Protein AF-N6YMH3-F1 (afdb_monomer_lite)

Foldseek 3Di:
DVVVVVVVVVVVVVVVVLLVVLQVVCVVVVHSVCSVVSVVVVLVVCVVPDDAQDWDDDPNDIDGD

InterPro domains:
  IPR008309 Probable chaperone-like protein YdbL [PF07027] (4-65)

Structure (mmCIF, N/CA/C/O backbone):
data_AF-N6YMH3-F1
#
_entry.id   AF-N6YMH3-F1
#
loop_
_atom_site.group_PDB
_atom_site.id
_atom_site.type_symbol
_atom_site.label_atom_id
_atom_site.label_alt_id
_atom_site.label_comp_id
_atom_site.label_asym_id
_atom_site.label_entity_id
_atom_site.label_seq_id
_atom_site.pdbx_PDB_ins_code
_atom_site.Cartn_x
_atom_site.Cartn_y
_atom_site.Cartn_z
_atom_site.occupancy
_atom_site.B_iso_or_equiv
_atom_site.auth_seq_id
_atom_site.auth_comp_id
_atom_site.auth_asym_id
_atom_site.auth_atom_id
_atom_site.pdbx_PDB_model_num
ATOM 1 N N . LEU A 1 1 ? -4.560 18.405 17.745 1.00 81.31 1 LEU A N 1
ATOM 2 C CA . LEU A 1 1 ? -4.040 18.869 16.431 1.00 81.31 1 LEU A CA 1
ATOM 3 C C . LEU A 1 1 ? -2.685 18.242 16.084 1.00 81.31 1 LEU A C 1
ATOM 5 O O . LEU A 1 1 ? -2.590 17.652 15.017 1.00 81.31 1 LEU A O 1
ATOM 9 N N . ALA A 1 2 ? -1.687 18.270 16.977 1.00 92.38 2 ALA A N 1
ATOM 10 C CA . ALA A 1 2 ? -0.357 17.688 16.725 1.00 92.38 2 ALA A CA 1
ATOM 11 C C . ALA A 1 2 ? -0.366 16.189 16.345 1.00 92.38 2 ALA A C 1
ATOM 13 O O . ALA A 1 2 ? 0.249 15.814 15.353 1.00 92.38 2 ALA A O 1
ATOM 14 N N . GLN A 1 3 ? -1.129 15.347 17.054 1.00 95.31 3 GLN A N 1
ATOM 15 C CA . GLN A 1 3 ? -1.230 13.906 16.746 1.00 95.31 3 GLN A CA 1
ATOM 16 C C . GLN A 1 3 ? -1.750 13.634 15.324 1.00 95.31 3 GLN A C 1
ATOM 18 O O . GLN A 1 3 ? -1.252 12.752 14.635 1.00 95.31 3 GLN A O 1
ATOM 23 N N . ARG A 1 4 ? -2.718 14.430 14.843 1.00 96.12 4 ARG A N 1
ATOM 24 C CA . ARG A 1 4 ? -3.236 14.312 13.471 1.00 96.12 4 ARG A CA 1
ATOM 25 C C . ARG A 1 4 ? -2.177 14.693 12.437 1.00 96.12 4 ARG A C 1
ATOM 27 O O . ARG A 1 4 ? -2.077 14.037 11.410 1.00 96.12 4 ARG A O 1
ATOM 34 N N . ALA A 1 5 ? -1.385 15.730 12.706 1.00 97.12 5 ALA A N 1
ATOM 35 C CA . ALA A 1 5 ? -0.294 16.127 11.820 1.00 97.12 5 ALA A CA 1
ATOM 36 C C . ALA A 1 5 ? 0.791 15.040 11.740 1.00 97.12 5 ALA A C 1
ATOM 38 O O . ALA A 1 5 ? 1.230 14.702 10.645 1.00 97.12 5 ALA A O 1
ATOM 39 N N . GLN A 1 6 ? 1.152 14.440 12.878 1.00 97.25 6 GLN A N 1
ATOM 40 C CA . GLN A 1 6 ? 2.081 13.306 12.931 1.00 97.25 6 GLN A CA 1
ATOM 41 C C . GLN A 1 6 ? 1.548 12.099 12.150 1.00 97.25 6 GLN A C 1
ATOM 43 O O . GLN A 1 6 ? 2.272 11.537 11.333 1.00 97.25 6 GLN A O 1
ATOM 48 N N . ALA A 1 7 ? 0.271 11.748 12.334 1.00 97.25 7 ALA A N 1
ATOM 49 C CA . ALA A 1 7 ? -0.366 10.672 11.580 1.00 97.25 7 ALA A CA 1
ATOM 50 C C . ALA A 1 7 ? -0.358 10.947 10.067 1.00 97.25 7 ALA A C 1
ATOM 52 O O . ALA A 1 7 ? 0.002 10.073 9.285 1.00 97.25 7 ALA A O 1
ATOM 53 N N . ASN A 1 8 ? -0.685 12.172 9.645 1.00 97.62 8 ASN A N 1
ATOM 54 C CA . ASN A 1 8 ? -0.644 12.555 8.234 1.00 97.62 8 ASN A CA 1
ATOM 55 C C . ASN A 1 8 ? 0.772 12.456 7.647 1.00 97.62 8 ASN A C 1
ATOM 57 O O . ASN A 1 8 ? 0.925 11.994 6.519 1.00 97.62 8 ASN A O 1
ATOM 61 N N . ALA A 1 9 ? 1.798 12.871 8.397 1.00 97.75 9 ALA A N 1
ATOM 62 C CA . ALA A 1 9 ? 3.188 12.772 7.962 1.00 97.75 9 ALA A CA 1
ATOM 63 C C . ALA A 1 9 ? 3.629 11.309 7.804 1.00 97.75 9 ALA A C 1
ATOM 65 O O . ALA A 1 9 ? 4.222 10.961 6.785 1.00 97.75 9 ALA A O 1
ATOM 66 N N . ALA A 1 10 ? 3.272 10.445 8.759 1.00 98.44 10 ALA A N 1
ATOM 67 C CA . ALA A 1 10 ? 3.546 9.012 8.675 1.00 98.44 10 ALA A CA 1
ATOM 68 C C . ALA A 1 10 ? 2.854 8.372 7.459 1.00 98.44 10 ALA A C 1
ATOM 70 O O . ALA A 1 10 ? 3.489 7.660 6.688 1.00 98.44 10 ALA A O 1
ATOM 71 N N . VAL A 1 11 ? 1.574 8.691 7.230 1.00 97.44 11 VAL A N 1
ATOM 72 C CA . VAL A 1 11 ? 0.828 8.218 6.051 1.00 97.44 11 VAL A CA 1
ATOM 73 C C . VAL A 1 11 ? 1.471 8.702 4.748 1.00 97.44 11 VAL A C 1
ATOM 75 O O . VAL A 1 11 ? 1.550 7.943 3.785 1.00 97.44 11 VAL A O 1
ATOM 78 N N . ALA A 1 12 ? 1.939 9.951 4.693 1.00 98.44 12 ALA A N 1
ATOM 79 C CA . ALA A 1 12 ? 2.606 10.488 3.511 1.00 98.44 12 ALA A CA 1
ATOM 80 C C . ALA A 1 12 ? 3.938 9.776 3.219 1.00 98.44 12 ALA A C 1
ATOM 82 O O . ALA A 1 12 ? 4.183 9.424 2.065 1.00 98.44 12 ALA A O 1
ATOM 83 N N . ALA A 1 13 ? 4.754 9.528 4.248 1.00 98.69 13 ALA A N 1
ATOM 84 C CA . ALA A 1 13 ? 6.018 8.804 4.120 1.00 98.69 13 ALA A CA 1
ATOM 85 C C . ALA A 1 13 ? 5.798 7.369 3.611 1.00 98.69 13 ALA A C 1
ATOM 87 O O . ALA A 1 13 ? 6.338 6.996 2.574 1.00 98.69 13 ALA A O 1
ATOM 88 N N . GLU A 1 14 ? 4.894 6.617 4.242 1.00 98.31 14 GLU A N 1
ATOM 89 C CA . GLU A 1 14 ? 4.548 5.249 3.826 1.00 98.31 14 GLU A CA 1
ATOM 90 C C . GLU A 1 14 ? 4.021 5.181 2.384 1.00 98.31 14 GLU A C 1
ATOM 92 O O . GLU A 1 14 ? 4.316 4.248 1.634 1.00 98.31 14 GLU A O 1
ATOM 97 N N . ASN A 1 15 ? 3.236 6.176 1.961 1.00 97.44 15 ASN A N 1
ATOM 98 C CA . ASN A 1 15 ? 2.751 6.247 0.584 1.00 97.44 15 ASN A CA 1
ATOM 99 C C . ASN A 1 15 ? 3.887 6.500 -0.419 1.00 97.44 15 ASN A C 1
ATOM 101 O O . ASN A 1 15 ? 3.855 5.933 -1.515 1.00 97.44 15 ASN A O 1
ATOM 105 N N . ALA A 1 16 ? 4.878 7.323 -0.063 1.00 98.62 16 ALA A N 1
ATOM 106 C CA . ALA A 1 16 ? 6.055 7.561 -0.895 1.00 98.62 16 ALA A CA 1
ATOM 1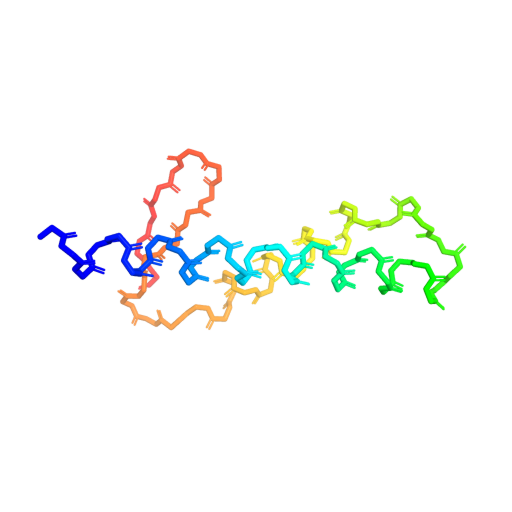07 C C . ALA A 1 16 ? 6.917 6.294 -1.015 1.00 98.62 16 ALA A C 1
ATOM 109 O O . ALA A 1 16 ? 7.286 5.909 -2.129 1.00 98.62 16 ALA A O 1
ATOM 110 N N . ASP A 1 17 ? 7.142 5.597 0.099 1.00 98.69 17 ASP A N 1
ATOM 111 C CA . ASP A 1 17 ? 7.903 4.346 0.134 1.00 98.69 17 ASP A CA 1
ATOM 112 C C . ASP A 1 17 ? 7.222 3.252 -0.695 1.00 98.69 17 ASP A C 1
ATOM 114 O O . ASP A 1 17 ? 7.865 2.574 -1.499 1.00 98.69 17 ASP A O 1
ATOM 118 N N . ARG A 1 18 ? 5.892 3.122 -0.598 1.00 97.94 18 ARG A N 1
ATOM 119 C CA . ARG A 1 18 ? 5.120 2.181 -1.428 1.00 97.94 18 ARG A CA 1
ATOM 120 C C . ARG A 1 18 ? 5.195 2.511 -2.914 1.00 97.94 18 ARG A C 1
ATOM 122 O O . ARG A 1 18 ? 5.329 1.597 -3.723 1.00 97.94 18 ARG A O 1
ATOM 129 N N . ALA A 1 19 ? 5.121 3.789 -3.286 1.00 98.25 19 ALA A N 1
ATOM 130 C CA . ALA A 1 19 ? 5.272 4.199 -4.680 1.00 98.25 19 ALA A CA 1
ATOM 131 C C . ALA A 1 19 ? 6.669 3.851 -5.220 1.00 98.25 19 ALA A C 1
ATOM 133 O O . ALA A 1 19 ? 6.788 3.327 -6.328 1.00 98.25 19 ALA A O 1
ATOM 134 N N . ALA A 1 20 ? 7.719 4.074 -4.422 1.00 98.62 20 ALA A N 1
ATOM 135 C CA . ALA A 1 20 ? 9.069 3.652 -4.775 1.00 98.62 20 ALA A CA 1
ATOM 136 C C . ALA A 1 20 ? 9.167 2.128 -4.931 1.00 98.62 20 ALA A C 1
ATOM 138 O O . ALA A 1 20 ? 9.663 1.655 -5.951 1.00 98.62 20 ALA A O 1
ATOM 139 N N . LEU A 1 21 ? 8.617 1.365 -3.984 1.00 98.50 21 LEU A N 1
ATOM 140 C CA . LEU A 1 21 ? 8.592 -0.095 -4.036 1.00 98.50 21 LEU A CA 1
ATOM 141 C C . LEU A 1 21 ? 7.932 -0.622 -5.319 1.00 98.50 21 LEU A C 1
ATOM 143 O O . LEU A 1 21 ? 8.503 -1.482 -5.982 1.00 98.50 21 LEU A O 1
ATOM 147 N N . TYR A 1 22 ? 6.752 -0.119 -5.693 1.00 98.56 22 TYR A N 1
ATOM 148 C CA . TYR A 1 22 ? 6.051 -0.600 -6.892 1.00 98.56 22 TYR A CA 1
ATOM 149 C C . TYR A 1 22 ? 6.834 -0.326 -8.175 1.00 98.56 22 TYR A C 1
ATOM 151 O O . TYR A 1 22 ? 6.897 -1.195 -9.047 1.00 98.56 22 TYR A O 1
ATOM 159 N N . ARG A 1 23 ? 7.478 0.842 -8.267 1.00 98.56 23 ARG A N 1
ATOM 160 C CA . ARG A 1 23 ? 8.356 1.181 -9.389 1.00 98.56 23 ARG A CA 1
ATOM 161 C C . ARG A 1 23 ? 9.555 0.242 -9.474 1.00 98.56 23 ARG A C 1
ATOM 163 O O . ARG A 1 23 ? 9.867 -0.250 -10.556 1.00 98.56 23 ARG A O 1
ATOM 170 N N . GLU A 1 24 ? 10.222 -0.023 -8.352 1.00 98.69 24 GLU A N 1
ATOM 171 C CA . GLU A 1 24 ? 11.392 -0.905 -8.350 1.00 98.69 24 GLU A CA 1
ATOM 172 C C . GLU A 1 24 ? 11.010 -2.367 -8.621 1.00 98.69 24 GLU A C 1
ATOM 174 O O . GLU A 1 24 ? 11.728 -3.048 -9.347 1.00 98.69 24 GLU A O 1
ATOM 179 N N . ILE A 1 25 ? 9.843 -2.834 -8.158 1.00 98.38 25 ILE A N 1
ATOM 180 C CA . ILE A 1 25 ? 9.301 -4.146 -8.549 1.00 98.38 25 ILE A CA 1
ATOM 181 C C 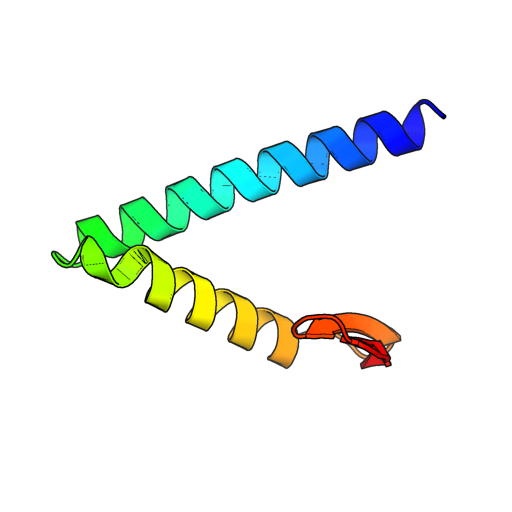. ILE A 1 25 ? 9.100 -4.208 -10.069 1.00 98.38 25 ILE A C 1
ATOM 183 O O . ILE A 1 25 ? 9.556 -5.158 -10.701 1.00 98.38 25 ILE A O 1
ATOM 187 N N . ALA A 1 26 ? 8.451 -3.209 -10.669 1.00 98.62 26 ALA A N 1
ATOM 188 C CA . ALA A 1 26 ? 8.204 -3.165 -12.111 1.00 98.62 26 ALA A CA 1
ATOM 189 C C . ALA A 1 26 ? 9.521 -3.206 -12.915 1.00 98.62 26 ALA A C 1
ATOM 191 O O . ALA A 1 26 ? 9.690 -4.028 -13.818 1.00 98.62 26 ALA A O 1
ATOM 192 N N . ARG A 1 27 ? 10.506 -2.393 -12.512 1.00 98.56 27 ARG A N 1
ATOM 193 C CA . ARG A 1 27 ? 11.850 -2.364 -13.115 1.00 98.56 27 ARG A CA 1
ATOM 194 C C . ARG A 1 27 ? 12.602 -3.681 -12.962 1.00 98.56 27 ARG A C 1
ATOM 196 O O . ARG A 1 27 ? 13.171 -4.159 -13.937 1.00 98.56 27 ARG A O 1
ATOM 203 N N . ALA A 1 28 ? 12.583 -4.280 -11.771 1.00 98.56 28 ALA A N 1
ATOM 204 C CA . ALA A 1 28 ? 13.246 -5.555 -11.499 1.00 98.56 28 ALA A CA 1
ATOM 205 C C . ALA A 1 28 ? 12.665 -6.710 -12.332 1.00 98.56 28 ALA A C 1
ATOM 207 O O . ALA A 1 28 ? 13.367 -7.676 -12.612 1.00 98.56 28 ALA A O 1
ATOM 208 N N . ASN A 1 29 ? 11.405 -6.592 -12.760 1.00 98.06 29 ASN A N 1
ATOM 209 C CA . ASN A 1 29 ? 10.758 -7.541 -13.666 1.00 98.06 29 ASN A CA 1
ATOM 210 C C . ASN A 1 29 ? 10.957 -7.205 -15.157 1.00 98.06 29 ASN A C 1
ATOM 212 O O . ASN A 1 29 ? 10.404 -7.896 -16.002 1.00 98.06 29 ASN A O 1
ATOM 216 N N . GLY A 1 30 ? 11.723 -6.164 -15.503 1.00 98.44 30 GLY A N 1
ATOM 217 C CA . GLY A 1 30 ? 11.956 -5.758 -16.895 1.00 98.44 30 GLY A CA 1
ATOM 218 C C . GLY A 1 30 ? 10.782 -5.030 -17.556 1.00 98.44 30 GLY A C 1
ATOM 219 O O . GLY A 1 30 ? 10.838 -4.765 -18.752 1.00 98.44 30 GLY A O 1
ATOM 220 N N . HIS A 1 31 ? 9.757 -4.666 -16.782 1.00 98.44 31 HIS A N 1
ATOM 221 C CA . HIS A 1 31 ? 8.522 -4.054 -17.268 1.00 98.44 31 HIS A CA 1
ATOM 222 C C . HIS A 1 31 ? 8.175 -2.792 -16.462 1.00 98.44 31 HIS A C 1
ATOM 224 O O . HIS A 1 31 ? 7.272 -2.823 -15.621 1.00 98.44 31 HIS A O 1
ATOM 230 N N . PRO A 1 32 ? 8.886 -1.662 -16.654 1.00 98.00 32 PRO A N 1
ATOM 231 C CA . PRO A 1 32 ? 8.602 -0.412 -15.943 1.00 98.00 32 PRO A CA 1
ATOM 232 C C . PRO A 1 32 ? 7.152 0.077 -16.105 1.00 98.00 32 PRO A C 1
ATOM 234 O O . PRO A 1 32 ? 6.608 0.714 -15.205 1.00 98.00 32 PRO A O 1
ATOM 237 N N . GLU A 1 33 ? 6.505 -0.250 -17.224 1.00 98.31 33 GLU A N 1
ATOM 238 C CA . GLU A 1 33 ? 5.106 0.065 -17.514 1.00 98.31 33 GLU A CA 1
ATOM 239 C C . GLU A 1 33 ? 4.112 -0.636 -16.574 1.00 98.31 33 GLU A C 1
ATOM 241 O O . GLU A 1 33 ? 2.959 -0.214 -16.463 1.00 98.31 33 GLU A O 1
ATOM 246 N N . TRP A 1 34 ? 4.545 -1.672 -15.849 1.00 98.56 34 TRP A N 1
ATOM 247 C CA . TRP A 1 34 ? 3.699 -2.395 -14.901 1.00 98.56 34 TRP A CA 1
ATOM 248 C C . TRP A 1 34 ? 3.515 -1.687 -13.561 1.00 98.56 34 TRP A C 1
ATOM 250 O O . TRP A 1 34 ? 2.736 -2.177 -12.749 1.00 98.56 34 TRP A O 1
ATOM 260 N N . GLU A 1 35 ? 4.156 -0.546 -13.291 1.00 98.31 35 GLU A N 1
ATOM 261 C CA . GLU A 1 35 ? 4.057 0.127 -11.982 1.00 98.31 35 GLU A CA 1
ATOM 262 C C . GLU A 1 35 ? 2.595 0.314 -11.518 1.00 98.31 35 GLU A C 1
ATOM 264 O O . GLU A 1 35 ? 2.243 -0.012 -10.378 1.00 98.31 35 GLU A O 1
ATOM 269 N N . ALA A 1 36 ? 1.715 0.765 -12.419 1.00 97.56 36 ALA A N 1
ATOM 270 C CA . ALA A 1 36 ? 0.295 0.949 -12.123 1.00 97.56 36 ALA A CA 1
ATOM 271 C C . ALA A 1 36 ? -0.434 -0.382 -11.848 1.00 97.56 36 ALA A C 1
ATOM 273 O O . ALA A 1 36 ? -1.282 -0.453 -10.953 1.00 97.56 36 ALA A O 1
ATOM 274 N N . GLU A 1 37 ? -0.090 -1.440 -12.584 1.00 98.25 37 GLU A N 1
ATOM 275 C CA . GLU A 1 37 ? -0.648 -2.786 -12.415 1.00 98.25 37 GLU A CA 1
ATOM 276 C C . GLU A 1 37 ? -0.217 -3.416 -11.088 1.00 98.25 37 GLU A C 1
ATOM 278 O O . GLU A 1 37 ? -1.040 -3.955 -10.342 1.00 98.25 37 GLU A O 1
ATOM 283 N N . VAL A 1 38 ? 1.070 -3.291 -10.759 1.00 98.12 38 VAL A N 1
ATOM 284 C CA . VAL A 1 38 ? 1.661 -3.750 -9.500 1.00 98.12 38 VAL A CA 1
ATOM 285 C C . VAL A 1 38 ? 0.943 -3.072 -8.338 1.00 98.12 38 VAL A C 1
ATOM 287 O O . VAL A 1 38 ? 0.405 -3.754 -7.461 1.00 98.12 38 VAL A O 1
ATOM 290 N N . ARG A 1 39 ? 0.831 -1.737 -8.367 1.00 97.62 39 ARG A N 1
ATOM 291 C CA . ARG A 1 39 ? 0.096 -0.973 -7.350 1.00 97.62 39 ARG A CA 1
ATOM 292 C C . ARG A 1 39 ? -1.346 -1.460 -7.198 1.00 97.62 39 ARG A C 1
ATOM 294 O O . ARG A 1 39 ? -1.802 -1.648 -6.069 1.00 97.62 39 ARG A O 1
ATOM 301 N N . ARG A 1 40 ? -2.064 -1.666 -8.308 1.00 96.56 40 ARG A N 1
ATOM 302 C CA . ARG A 1 40 ? -3.458 -2.138 -8.289 1.00 96.56 40 ARG A CA 1
ATOM 303 C C . ARG A 1 40 ? -3.575 -3.527 -7.668 1.00 96.56 40 ARG A C 1
ATOM 305 O O . ARG A 1 40 ? -4.440 -3.744 -6.823 1.00 96.56 40 ARG A O 1
ATOM 312 N N . THR A 1 41 ? -2.671 -4.435 -8.025 1.00 96.81 41 THR A N 1
ATOM 313 C CA . THR A 1 41 ? -2.633 -5.799 -7.490 1.00 96.81 41 THR A CA 1
ATOM 314 C C . THR A 1 41 ? -2.412 -5.798 -5.979 1.00 96.81 41 THR A C 1
ATOM 316 O O . THR A 1 41 ? -3.163 -6.443 -5.246 1.00 96.81 41 THR A O 1
ATOM 319 N N . PHE A 1 42 ? -1.434 -5.036 -5.480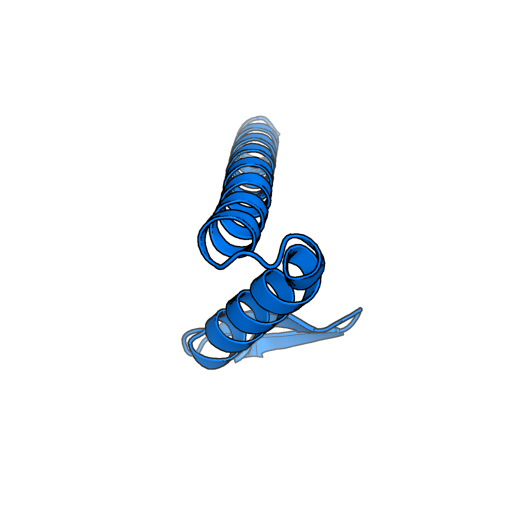 1.00 96.31 42 PHE A N 1
ATOM 320 C CA . PHE A 1 42 ? -1.193 -4.925 -4.039 1.00 96.31 42 PHE A CA 1
ATOM 321 C C . PHE A 1 42 ? -2.372 -4.284 -3.297 1.00 96.31 42 PHE A C 1
ATOM 323 O O . PHE A 1 42 ? -2.753 -4.779 -2.236 1.00 96.31 42 PHE A O 1
ATOM 330 N N . ALA A 1 43 ? -2.980 -3.232 -3.857 1.00 95.12 43 ALA A N 1
ATOM 331 C CA . ALA A 1 43 ? -4.154 -2.590 -3.270 1.00 95.12 43 ALA A CA 1
ATOM 332 C C . ALA A 1 43 ? -5.339 -3.562 -3.151 1.00 95.12 43 ALA A C 1
ATOM 334 O O . ALA A 1 43 ? -5.920 -3.682 -2.072 1.00 95.12 43 ALA A O 1
ATOM 335 N N . GLN A 1 44 ? -5.642 -4.317 -4.214 1.00 95.25 44 GLN A N 1
ATOM 336 C CA . GLN A 1 44 ? -6.702 -5.328 -4.193 1.00 95.25 44 GLN A CA 1
ATOM 337 C C . GLN A 1 44 ? -6.429 -6.393 -3.126 1.00 95.25 44 GLN A C 1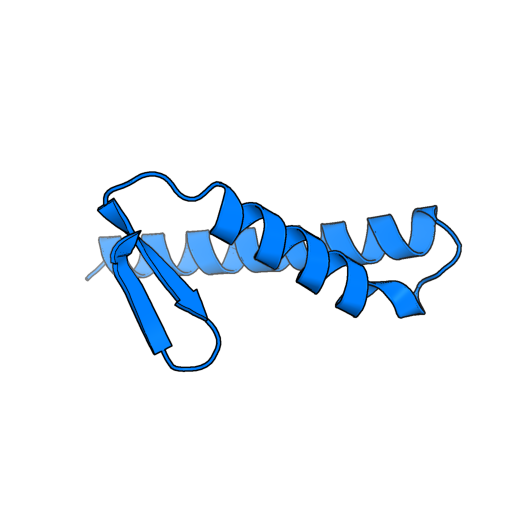
ATOM 339 O O . GLN A 1 44 ? -7.273 -6.653 -2.273 1.00 95.25 44 GLN A O 1
ATOM 344 N N . ARG A 1 45 ? -5.210 -6.948 -3.101 1.00 96.31 45 ARG A N 1
ATOM 345 C CA . ARG A 1 45 ? -4.814 -7.963 -2.113 1.00 96.31 45 ARG A CA 1
ATOM 346 C C . ARG A 1 45 ? -4.861 -7.448 -0.675 1.00 96.31 45 ARG A C 1
ATOM 348 O O . ARG A 1 45 ? -5.112 -8.239 0.232 1.00 96.31 45 ARG A O 1
ATOM 355 N N . TRP A 1 46 ? -4.593 -6.163 -0.449 1.00 94.75 46 TRP A N 1
ATOM 356 C CA . TRP A 1 46 ? -4.724 -5.547 0.870 1.00 94.75 46 TRP A CA 1
ATOM 357 C C . TRP A 1 46 ? -6.194 -5.447 1.289 1.00 94.75 46 TRP A C 1
ATOM 359 O O . TRP A 1 46 ? -6.531 -5.870 2.393 1.00 94.75 46 TRP A O 1
ATOM 369 N N . VAL A 1 47 ? -7.077 -4.983 0.397 1.00 94.50 47 VAL A N 1
ATOM 370 C CA . VAL A 1 47 ? -8.528 -4.930 0.652 1.00 94.50 47 VAL A CA 1
ATOM 371 C C . VAL A 1 47 ? -9.098 -6.329 0.900 1.00 94.50 47 VAL A C 1
ATOM 373 O O . VAL A 1 47 ? -9.924 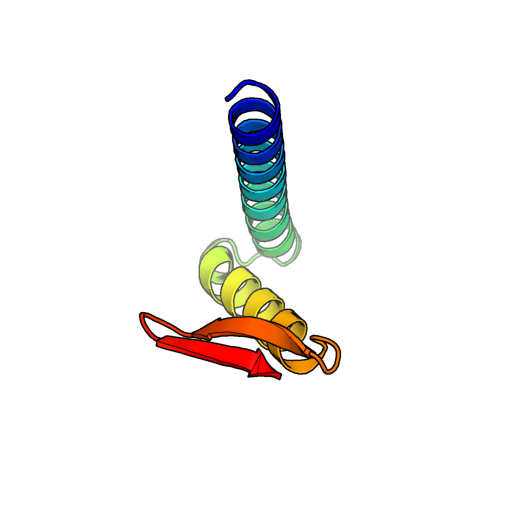-6.499 1.794 1.00 94.50 47 VAL A O 1
ATOM 376 N N . ASP A 1 48 ? -8.654 -7.342 0.158 1.00 94.81 48 ASP A N 1
ATOM 377 C CA . ASP A 1 48 ? -9.103 -8.730 0.336 1.00 94.81 48 ASP A CA 1
ATOM 378 C C . ASP A 1 48 ? -8.706 -9.306 1.702 1.00 94.81 48 ASP A C 1
ATOM 380 O O . ASP A 1 48 ? -9.430 -10.128 2.258 1.00 94.81 48 ASP A O 1
ATOM 384 N N . ARG A 1 49 ? -7.568 -8.865 2.254 1.00 96.25 49 ARG A N 1
ATOM 385 C CA . ARG A 1 49 ? -7.024 -9.323 3.545 1.00 96.25 49 ARG A CA 1
ATOM 386 C C . ARG A 1 49 ? -7.368 -8.415 4.727 1.00 96.25 49 ARG A C 1
ATOM 388 O O . ARG A 1 49 ? -6.938 -8.696 5.850 1.00 96.25 49 ARG A O 1
ATOM 395 N N . ALA A 1 50 ? -8.098 -7.329 4.490 1.00 96.81 50 ALA A N 1
ATOM 396 C CA . ALA A 1 50 ? -8.533 -6.428 5.545 1.00 96.81 50 ALA A CA 1
ATOM 397 C C . ALA A 1 50 ? -9.389 -7.194 6.566 1.00 96.81 50 ALA A C 1
ATOM 399 O O . ALA A 1 50 ? -10.274 -7.968 6.203 1.00 96.81 50 ALA A O 1
ATOM 400 N N . GLN A 1 51 ? -9.076 -7.005 7.846 1.00 97.50 51 GLN A N 1
ATOM 401 C CA . GLN A 1 51 ? -9.706 -7.756 8.928 1.00 97.50 51 GLN A CA 1
ATOM 402 C C . GLN A 1 51 ? -11.154 -7.295 9.158 1.00 97.50 51 GLN A C 1
ATOM 404 O O . GLN A 1 51 ? -11.470 -6.131 8.877 1.00 97.50 51 GLN A O 1
ATOM 409 N N . PRO A 1 52 ? -12.023 -8.159 9.718 1.00 97.12 52 PRO A N 1
ATOM 410 C CA . PRO A 1 52 ? -13.361 -7.755 10.128 1.00 97.12 52 PRO A CA 1
ATOM 411 C C . PRO A 1 52 ? -13.325 -6.492 10.993 1.00 97.12 52 PRO A C 1
ATOM 413 O O . PRO A 1 52 ? -12.516 -6.357 11.915 1.00 97.12 52 PRO A O 1
ATOM 416 N N . GLY A 1 53 ? -14.201 -5.545 10.680 1.00 96.81 53 GLY A N 1
ATOM 417 C CA . GLY A 1 53 ? -14.314 -4.269 11.369 1.00 96.81 53 GLY A CA 1
ATOM 418 C C . GLY A 1 53 ? -13.431 -3.147 10.818 1.00 96.81 53 GLY A C 1
ATOM 419 O O . GLY A 1 53 ? -13.621 -2.007 11.254 1.00 96.81 53 GLY A O 1
ATOM 420 N N . TRP A 1 54 ? -12.522 -3.417 9.875 1.00 97.38 54 TRP A N 1
ATOM 421 C CA . TRP A 1 54 ? -11.721 -2.384 9.208 1.00 97.38 54 TRP A CA 1
ATOM 422 C C . TRP A 1 54 ? -12.548 -1.600 8.190 1.00 97.38 54 TRP A C 1
ATOM 424 O O . TRP A 1 54 ? -13.400 -2.156 7.502 1.00 97.38 54 TRP A O 1
ATOM 434 N N . TRP A 1 55 ? -12.257 -0.308 8.054 1.00 96.56 55 TRP A N 1
ATOM 435 C CA . TRP A 1 55 ? -12.786 0.512 6.967 1.00 96.56 55 TRP A CA 1
ATOM 436 C C . TRP A 1 55 ? -11.860 0.435 5.756 1.00 96.56 55 TRP A C 1
ATOM 438 O O . TRP A 1 55 ? -10.654 0.648 5.872 1.00 96.56 55 TRP A O 1
ATOM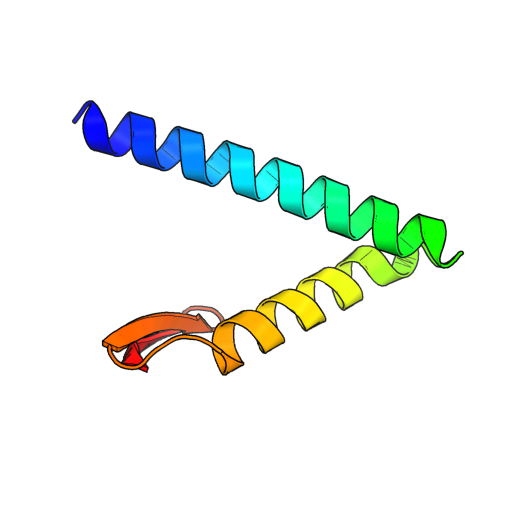 448 N N . VAL A 1 56 ? -12.436 0.153 4.592 1.00 95.69 56 VAL A N 1
ATOM 449 C CA . VAL A 1 56 ? -11.741 0.120 3.304 1.00 95.69 56 VAL A CA 1
ATOM 450 C C . VAL A 1 56 ? -12.407 1.088 2.336 1.00 95.69 56 VAL A C 1
ATOM 452 O O . VAL A 1 56 ? -13.632 1.222 2.324 1.00 95.69 56 VAL A O 1
ATOM 455 N N . GLN A 1 57 ? -11.595 1.751 1.517 1.00 93.88 57 GLN A N 1
ATOM 456 C CA . GLN A 1 57 ? -12.067 2.620 0.448 1.00 93.88 57 GLN A CA 1
ATOM 457 C C . GLN A 1 57 ? -11.871 1.932 -0.900 1.00 93.88 57 GLN A C 1
ATOM 459 O O . GLN A 1 57 ? -10.773 1.475 -1.215 1.00 93.88 57 GLN A O 1
ATOM 464 N N . GLN A 1 58 ? -12.926 1.889 -1.706 1.00 89.06 58 GLN A N 1
ATOM 465 C CA . GLN A 1 58 ? -12.886 1.447 -3.097 1.00 89.06 58 GLN A CA 1
ATOM 466 C C . GLN A 1 58 ? -13.462 2.571 -3.962 1.00 89.06 58 GLN A C 1
ATOM 468 O O . GLN A 1 58 ? -14.652 2.879 -3.901 1.00 89.06 58 GLN A O 1
ATOM 473 N N . GLY A 1 59 ? -12.598 3.248 -4.723 1.00 86.81 59 GLY A N 1
ATOM 474 C CA . GLY A 1 59 ? -12.970 4.482 -5.417 1.00 86.81 59 GLY A CA 1
ATOM 475 C C . GLY A 1 59 ? -13.377 5.581 -4.428 1.00 86.81 59 GLY A C 1
ATOM 476 O O . GLY A 1 59 ? -12.625 5.912 -3.515 1.00 86.81 59 GLY A O 1
ATOM 477 N N . ALA A 1 60 ? -14.573 6.146 -4.592 1.00 91.75 60 ALA A N 1
ATOM 478 C CA . ALA A 1 60 ? -15.123 7.143 -3.667 1.00 91.75 60 ALA A CA 1
ATOM 479 C C . ALA A 1 60 ? -15.886 6.522 -2.479 1.00 91.75 60 ALA A C 1
ATOM 481 O O . ALA A 1 60 ? -16.231 7.230 -1.534 1.00 91.75 60 ALA A O 1
ATOM 482 N N . SER A 1 61 ? -16.149 5.214 -2.510 1.00 94.75 61 SER A N 1
ATOM 483 C CA . SER A 1 61 ? -17.009 4.541 -1.539 1.00 94.75 61 SER A CA 1
ATOM 484 C C . SER A 1 61 ? -16.202 3.944 -0.394 1.00 94.75 61 SER A C 1
ATOM 486 O O . SER A 1 61 ? -15.198 3.265 -0.610 1.00 94.75 61 SER A O 1
ATOM 488 N N . TRP A 1 62 ? -16.679 4.162 0.828 1.00 96.06 62 TRP A N 1
ATOM 489 C CA . TRP A 1 62 ? -16.157 3.532 2.035 1.00 96.06 62 TRP A CA 1
ATOM 490 C C . TRP A 1 62 ? -17.090 2.418 2.493 1.00 96.06 62 TRP A C 1
ATOM 492 O O . TRP A 1 62 ? -18.305 2.606 2.556 1.00 96.06 62 TRP A O 1
ATOM 502 N N . SER A 1 63 ? -16.521 1.275 2.857 1.00 95.69 63 SER A N 1
ATOM 503 C CA . SER A 1 63 ? -17.259 0.163 3.449 1.00 95.69 63 SER A CA 1
ATOM 504 C C . SER A 1 63 ? -16.480 -0.431 4.610 1.00 95.69 63 SER A C 1
ATOM 506 O O . SER A 1 63 ? -15.247 -0.433 4.610 1.00 95.69 63 SER A O 1
ATOM 508 N N . ARG A 1 64 ? -17.198 -0.977 5.588 1.00 96.44 64 ARG A N 1
ATOM 509 C CA . ARG A 1 64 ? -16.595 -1.751 6.669 1.00 96.44 64 ARG A CA 1
ATOM 510 C C . ARG A 1 64 ? -16.556 -3.225 6.267 1.00 96.44 64 ARG A C 1
ATOM 512 O O . ARG A 1 64 ? -17.561 -3.730 5.774 1.00 96.44 64 ARG A O 1
ATOM 519 N N . LYS A 1 65 ? -15.396 -3.862 6.411 1.00 94.19 65 LYS A N 1
ATOM 520 C CA . LYS A 1 65 ? -15.214 -5.306 6.216 1.00 94.19 65 LYS A CA 1
ATOM 521 C C . LYS A 1 65 ? -15.834 -6.115 7.343 1.00 94.19 65 LYS A C 1
ATOM 523 O O . LYS A 1 65 ? -15.890 -5.593 8.482 1.00 94.19 65 LYS A O 1
#

Radius of gyration: 14.45 Å; chains: 1; bounding box: 30×28×34 Å

Organism: NCBI:txid1234382

Secondary structure (DSSP, 8-state):
-HHHHHHHHHHHHHHHHHHHHHHHHHHHTT-GGGHHHHHHHHHHHHHHHPPTT-EEEETTEEEE-

Sequence (65 aa):
LAQRAQANAAVAAENADRAALYREIARANGHPEWEAEVRRTFAQRWVDRAQPGWWVQQGASWSRK

pLDDT: mean 96.53, std 2.93, range [81.31, 98.69]